Protein AF-A0A453P271-F1 (afdb_monomer)

Structure (mmCIF, N/CA/C/O backbone):
data_AF-A0A453P271-F1
#
_entry.id   AF-A0A453P271-F1
#
loop_
_atom_site.group_PDB
_atom_site.id
_atom_site.type_symbol
_atom_site.label_atom_id
_atom_site.label_alt_id
_atom_site.label_comp_id
_atom_site.label_asym_id
_atom_site.label_entity_id
_atom_site.label_seq_id
_atom_site.pdbx_PDB_ins_code
_atom_site.Cartn_x
_atom_site.Cartn_y
_atom_site.Cartn_z
_atom_site.occupancy
_atom_site.B_iso_or_equiv
_atom_site.auth_seq_id
_atom_site.auth_comp_id
_atom_site.auth_asym_id
_atom_site.auth_atom_id
_atom_site.pdbx_PDB_model_num
ATOM 1 N N . MET A 1 1 ? 6.805 -7.037 14.811 1.00 51.16 1 MET A N 1
ATOM 2 C CA . MET A 1 1 ? 6.522 -6.331 13.539 1.00 51.16 1 MET A CA 1
ATOM 3 C C . MET A 1 1 ? 7.684 -5.432 13.095 1.00 51.16 1 MET A C 1
ATOM 5 O O . MET A 1 1 ? 8.099 -5.554 11.953 1.00 51.16 1 MET A O 1
ATOM 9 N N . VAL A 1 2 ? 8.313 -4.654 13.994 1.00 50.72 2 VAL A N 1
ATOM 10 C CA . VAL A 1 2 ? 9.554 -3.878 13.716 1.00 50.72 2 VAL A CA 1
ATOM 11 C C . VAL A 1 2 ? 10.731 -4.747 13.229 1.00 50.72 2 VAL A C 1
ATOM 13 O O . VAL A 1 2 ? 11.554 -4.290 12.448 1.00 50.72 2 VAL A O 1
ATOM 16 N N . MET A 1 3 ? 10.778 -6.030 13.607 1.00 52.88 3 MET A N 1
ATOM 17 C CA . MET A 1 3 ? 11.806 -6.974 13.139 1.00 52.88 3 MET A CA 1
ATOM 18 C C . MET A 1 3 ? 11.738 -7.326 11.641 1.00 52.88 3 MET A C 1
ATOM 20 O O . MET A 1 3 ? 12.732 -7.814 11.115 1.00 52.88 3 MET A O 1
ATOM 24 N N . VAL A 1 4 ? 10.610 -7.081 10.954 1.00 57.00 4 VAL A N 1
ATOM 25 C CA . VAL A 1 4 ? 10.419 -7.470 9.538 1.00 57.00 4 VAL A CA 1
ATOM 26 C C . VAL A 1 4 ? 10.867 -6.382 8.558 1.00 57.00 4 VAL A C 1
ATOM 28 O O . VAL A 1 4 ? 11.363 -6.683 7.473 1.00 57.00 4 VAL A O 1
ATOM 31 N N . LEU A 1 5 ? 10.793 -5.115 8.974 1.00 64.12 5 LEU A N 1
ATOM 32 C CA . LEU A 1 5 ? 11.319 -3.973 8.222 1.00 64.12 5 LEU A CA 1
ATOM 33 C C . LEU A 1 5 ? 12.787 -4.136 7.775 1.00 64.12 5 LEU A C 1
ATOM 35 O O . LEU A 1 5 ? 13.059 -3.982 6.583 1.00 64.12 5 LEU A O 1
ATOM 39 N N . PRO A 1 6 ? 13.744 -4.475 8.666 1.00 61.84 6 PRO A N 1
ATOM 40 C CA . PRO A 1 6 ? 15.145 -4.609 8.270 1.00 61.84 6 PRO A CA 1
ATOM 41 C C . PRO A 1 6 ? 15.379 -5.784 7.312 1.00 61.84 6 PRO A C 1
ATOM 43 O O . PRO A 1 6 ? 16.283 -5.724 6.486 1.00 61.84 6 PRO A O 1
ATOM 46 N N . GLN A 1 7 ? 14.549 -6.828 7.371 1.00 67.06 7 GLN A N 1
ATOM 47 C CA . GLN A 1 7 ? 14.653 -8.001 6.496 1.00 67.06 7 GLN A CA 1
ATOM 48 C C . GLN A 1 7 ? 14.181 -7.675 5.069 1.00 67.06 7 GLN A C 1
ATOM 50 O O . GLN A 1 7 ? 14.838 -8.053 4.100 1.00 67.06 7 GLN A O 1
ATOM 55 N N . LEU A 1 8 ? 13.091 -6.909 4.935 1.00 69.31 8 LEU A N 1
ATOM 56 C CA . LEU A 1 8 ? 12.612 -6.391 3.648 1.00 69.31 8 LEU A CA 1
ATOM 57 C C . LEU A 1 8 ? 13.594 -5.386 3.036 1.00 69.31 8 LEU A C 1
ATOM 59 O O . LEU A 1 8 ? 13.868 -5.452 1.839 1.00 69.31 8 LEU A O 1
ATOM 63 N N . LEU A 1 9 ? 14.178 -4.509 3.857 1.00 71.75 9 LEU A N 1
ATOM 64 C CA . LEU A 1 9 ? 15.214 -3.575 3.420 1.00 71.75 9 LEU A CA 1
ATOM 65 C C . LEU A 1 9 ? 16.430 -4.322 2.854 1.00 71.75 9 LEU A C 1
ATOM 67 O O . LEU A 1 9 ? 16.926 -3.973 1.786 1.00 71.75 9 LEU A O 1
ATOM 71 N N . PHE A 1 10 ? 16.878 -5.382 3.534 1.00 75.31 10 PHE A N 1
ATOM 72 C CA . PHE A 1 10 ? 18.012 -6.192 3.087 1.00 75.31 10 PHE A CA 1
ATOM 73 C C . PHE A 1 10 ? 17.729 -6.891 1.751 1.00 75.31 10 PHE A C 1
ATOM 75 O O . PHE A 1 10 ? 18.576 -6.896 0.859 1.00 75.31 10 PHE A O 1
ATOM 82 N N . LEU A 1 11 ? 16.515 -7.427 1.583 1.00 74.06 11 LEU A N 1
ATOM 83 C CA . LEU A 1 11 ? 16.068 -8.039 0.331 1.00 74.06 11 LEU A CA 1
ATOM 84 C C . LEU A 1 11 ? 16.043 -7.019 -0.820 1.00 74.06 11 LEU A C 1
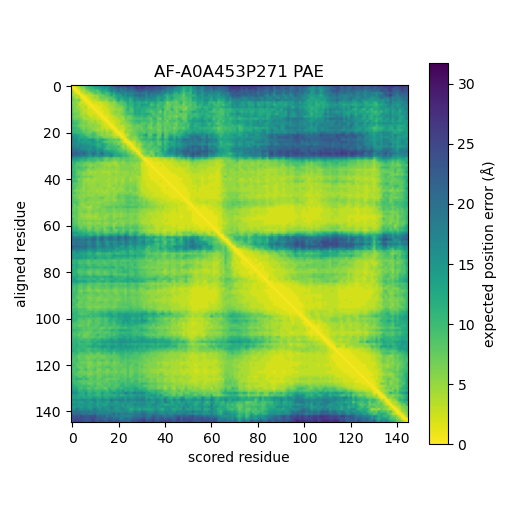ATOM 86 O O . LEU A 1 11 ? 16.525 -7.313 -1.913 1.00 74.06 11 LEU A O 1
ATOM 90 N N . LEU A 1 12 ? 15.513 -5.816 -0.579 1.00 71.50 12 LEU A N 1
ATOM 91 C CA . LEU A 1 12 ? 15.457 -4.746 -1.579 1.00 71.50 12 LEU A CA 1
ATOM 92 C C . LEU A 1 12 ? 16.859 -4.282 -1.981 1.00 71.50 12 LEU A C 1
ATOM 94 O O . LEU A 1 12 ? 17.168 -4.231 -3.169 1.00 71.50 12 LEU A O 1
ATOM 98 N N . LEU A 1 13 ? 17.738 -4.039 -1.006 1.00 75.88 13 LEU A N 1
ATOM 99 C CA . LEU A 1 13 ? 19.132 -3.659 -1.253 1.00 75.88 13 LEU A CA 1
ATOM 100 C C . LEU A 1 13 ? 19.901 -4.734 -2.034 1.00 75.88 13 LEU A C 1
ATOM 102 O O . LEU A 1 13 ? 20.751 -4.398 -2.857 1.00 75.88 13 LEU A O 1
ATOM 106 N N . TRP A 1 14 ? 19.584 -6.014 -1.825 1.00 76.56 14 TRP A N 1
ATOM 107 C CA . TRP A 1 14 ? 20.173 -7.119 -2.581 1.00 76.56 14 TRP A CA 1
ATOM 108 C C . TRP A 1 14 ? 19.632 -7.228 -4.017 1.00 76.56 14 TRP A C 1
ATOM 110 O O . TRP A 1 14 ? 20.362 -7.599 -4.938 1.00 76.56 14 TRP A O 1
ATOM 120 N N . LEU A 1 15 ? 18.361 -6.887 -4.244 1.00 73.69 15 LEU A N 1
ATOM 121 C CA . LEU A 1 15 ? 17.728 -6.966 -5.563 1.00 73.69 15 LEU A CA 1
ATOM 122 C C . LEU A 1 15 ? 18.158 -5.830 -6.504 1.00 73.69 15 LEU A C 1
ATOM 124 O O . LEU A 1 15 ? 18.292 -6.070 -7.706 1.00 73.69 15 LEU A O 1
ATOM 128 N N . VAL A 1 16 ? 18.409 -4.622 -5.987 1.00 73.12 16 VAL A N 1
ATOM 129 C CA . VAL A 1 16 ? 18.730 -3.426 -6.793 1.00 73.12 16 VAL A CA 1
ATOM 130 C C . VAL A 1 16 ? 19.916 -3.636 -7.756 1.00 73.12 16 VAL A C 1
ATOM 132 O O . VAL A 1 16 ? 19.740 -3.403 -8.957 1.00 73.12 16 VAL A O 1
ATOM 135 N N . PRO A 1 17 ? 21.096 -4.131 -7.323 1.00 69.06 17 PRO A N 1
ATOM 136 C CA . PRO A 1 17 ? 22.231 -4.356 -8.223 1.00 69.06 17 PRO A CA 1
ATOM 137 C C . PRO A 1 17 ? 21.938 -5.414 -9.294 1.00 69.06 17 PRO A C 1
ATOM 139 O O . PRO A 1 17 ? 22.331 -5.267 -10.453 1.00 69.06 17 PRO A O 1
ATOM 142 N N . ASN A 1 18 ? 21.196 -6.464 -8.931 1.00 72.12 18 ASN A N 1
ATOM 143 C CA . ASN A 1 18 ? 20.854 -7.553 -9.844 1.00 72.12 18 ASN A CA 1
ATOM 144 C C . ASN A 1 18 ? 19.915 -7.085 -10.970 1.00 72.12 18 ASN A C 1
ATOM 146 O O . ASN A 1 18 ? 20.089 -7.484 -12.123 1.00 72.12 18 ASN A O 1
ATOM 150 N N . GLN A 1 19 ? 18.966 -6.189 -10.678 1.00 70.81 19 GLN A N 1
ATOM 151 C CA . GLN A 1 19 ? 18.052 -5.623 -11.683 1.00 70.81 19 GLN A CA 1
ATOM 152 C C . GLN A 1 19 ? 18.786 -4.790 -12.746 1.00 70.81 19 GLN A C 1
ATOM 154 O O . GLN A 1 19 ? 18.427 -4.840 -13.927 1.00 70.81 19 GLN A O 1
ATOM 159 N N . VAL A 1 20 ? 19.825 -4.047 -12.350 1.00 69.75 20 VAL A N 1
ATOM 160 C CA . VAL A 1 20 ? 20.625 -3.217 -13.267 1.00 69.75 20 VAL A CA 1
ATOM 161 C C . VAL A 1 20 ? 21.427 -4.090 -14.232 1.00 69.75 20 VAL A C 1
ATOM 163 O O . VAL A 1 20 ? 21.418 -3.838 -15.440 1.00 69.75 20 VAL A O 1
ATOM 166 N N . THR A 1 21 ? 22.051 -5.161 -13.734 1.00 65.94 21 THR A N 1
ATOM 167 C CA . THR A 1 21 ? 22.825 -6.098 -14.566 1.00 65.94 21 THR A CA 1
ATOM 168 C C . THR A 1 21 ? 21.946 -6.798 -15.603 1.00 65.94 21 THR A C 1
ATOM 170 O O . THR A 1 21 ? 22.290 -6.845 -16.789 1.00 65.94 21 THR A O 1
ATOM 173 N N . LEU A 1 22 ? 20.769 -7.278 -15.184 1.00 62.53 22 LEU A N 1
ATOM 174 C CA . LEU A 1 22 ? 19.821 -7.981 -16.054 1.00 62.53 22 LEU A CA 1
ATOM 175 C C . LEU A 1 22 ? 19.250 -7.079 -17.160 1.00 62.53 22 LEU A C 1
ATOM 177 O O . LEU A 1 22 ? 18.988 -7.543 -18.269 1.00 62.53 22 LEU A O 1
ATOM 181 N N . LYS A 1 23 ? 19.091 -5.776 -16.892 1.00 66.88 23 LYS A N 1
ATOM 182 C CA . LYS A 1 23 ? 18.536 -4.797 -17.845 1.00 66.88 23 LYS A CA 1
ATOM 183 C C . LYS A 1 23 ? 19.595 -3.975 -18.583 1.00 66.88 23 LYS A C 1
ATOM 185 O O . LYS A 1 23 ? 19.260 -2.977 -19.220 1.00 66.88 23 LYS A O 1
ATOM 190 N N . SER A 1 24 ? 20.853 -4.410 -18.579 1.00 61.03 24 SER A N 1
ATOM 191 C CA . SER A 1 24 ? 21.978 -3.722 -19.235 1.00 61.03 24 SER A CA 1
ATOM 192 C C . SER A 1 24 ? 21.736 -3.379 -20.718 1.00 61.03 24 SER A C 1
ATOM 194 O O . SER A 1 24 ? 22.154 -2.316 -21.182 1.00 61.03 24 SER A O 1
ATOM 196 N N . LYS A 1 25 ? 20.985 -4.212 -21.459 1.00 59.16 25 LYS A N 1
ATOM 197 C CA . LYS A 1 25 ? 20.551 -3.918 -22.844 1.00 59.16 25 LYS A CA 1
ATOM 198 C C . LYS A 1 25 ? 19.557 -2.748 -22.947 1.00 59.16 25 LYS A C 1
ATOM 200 O O . LYS A 1 25 ? 19.667 -1.961 -23.881 1.00 59.16 25 LYS A O 1
ATOM 205 N N . LEU A 1 26 ? 18.628 -2.603 -21.996 1.00 57.47 26 LEU A N 1
ATOM 206 C CA . LEU A 1 26 ? 17.673 -1.483 -21.932 1.00 57.47 26 LEU A CA 1
ATOM 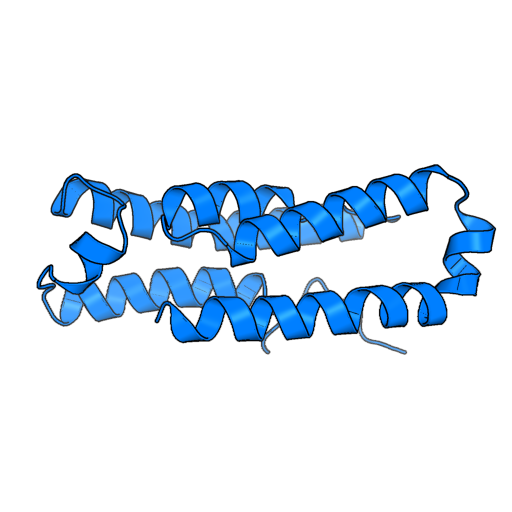207 C C . LEU A 1 26 ? 18.374 -0.175 -21.537 1.00 57.47 26 LEU A C 1
ATOM 209 O O . LEU A 1 26 ? 18.120 0.863 -22.142 1.00 57.47 26 LEU A O 1
ATOM 213 N N . VAL A 1 27 ? 19.317 -0.230 -20.591 1.00 59.25 27 VAL A N 1
ATOM 214 C CA . VAL A 1 27 ? 20.112 0.940 -20.168 1.00 59.25 27 VAL A CA 1
ATOM 215 C C . VAL A 1 27 ? 20.894 1.542 -21.342 1.00 59.25 27 VAL A C 1
ATOM 217 O O . VAL A 1 27 ? 20.958 2.760 -21.484 1.00 59.25 27 VAL A O 1
ATOM 220 N N . ARG A 1 28 ? 21.428 0.698 -22.237 1.00 58.53 28 ARG A N 1
ATOM 221 C CA . ARG A 1 28 ? 22.132 1.145 -23.453 1.00 58.53 28 ARG A CA 1
ATOM 222 C C . ARG A 1 28 ? 21.229 1.834 -24.482 1.00 58.53 28 ARG A C 1
ATOM 224 O O . ARG A 1 28 ? 21.738 2.599 -25.290 1.00 58.53 28 ARG A O 1
ATOM 231 N N . SER A 1 29 ? 19.925 1.557 -24.456 1.00 57.28 29 SER A N 1
ATOM 232 C CA . SER A 1 29 ? 18.946 2.038 -25.439 1.00 57.28 29 SER A CA 1
ATOM 233 C C . SER A 1 29 ? 18.227 3.322 -25.013 1.00 57.28 29 SER A C 1
ATOM 235 O O . SER A 1 29 ? 17.898 4.126 -25.877 1.00 57.28 29 SER A O 1
ATOM 237 N N . PHE A 1 30 ? 17.939 3.499 -23.718 1.00 59.28 30 PHE A N 1
ATOM 238 C CA . PHE A 1 30 ? 17.067 4.575 -23.212 1.00 59.28 30 PHE A CA 1
ATOM 239 C C . PHE A 1 30 ? 17.817 5.730 -22.513 1.00 59.28 30 PHE A C 1
ATOM 241 O O . PHE A 1 30 ? 17.194 6.685 -22.054 1.00 59.28 30 PHE A O 1
ATOM 248 N N . GLY A 1 31 ? 19.154 5.688 -22.454 1.00 71.31 31 GLY A N 1
ATOM 249 C CA . GLY A 1 31 ? 19.976 6.819 -22.003 1.00 71.31 31 GLY A CA 1
ATOM 250 C C . GLY A 1 31 ? 19.819 7.191 -20.516 1.00 71.31 31 GLY A C 1
ATOM 251 O O . GLY A 1 31 ? 19.545 6.340 -19.670 1.00 71.31 31 GLY A O 1
ATOM 252 N N . LYS A 1 32 ? 20.042 8.479 -20.190 1.00 72.12 32 LYS A N 1
ATOM 253 C CA . LYS A 1 32 ? 20.059 9.030 -18.813 1.00 72.12 32 LYS A CA 1
ATOM 254 C C . LYS A 1 32 ? 18.676 9.043 -18.142 1.00 72.12 32 LYS A C 1
ATOM 256 O O . LYS A 1 32 ? 18.588 8.817 -16.939 1.00 72.12 32 LYS A O 1
ATOM 261 N N . GLU A 1 33 ? 17.609 9.257 -18.910 1.00 75.06 33 GLU A N 1
ATOM 262 C CA . GLU A 1 33 ? 16.231 9.401 -18.408 1.00 75.06 33 GLU A CA 1
ATOM 263 C C . GLU A 1 33 ? 15.712 8.115 -17.750 1.00 75.06 33 GLU A C 1
ATOM 265 O O . GLU A 1 33 ? 15.109 8.155 -16.677 1.00 75.06 33 GLU A O 1
ATOM 270 N N . TYR A 1 34 ? 16.024 6.957 -18.342 1.00 76.81 34 TYR A N 1
ATOM 271 C CA . TYR A 1 34 ? 15.689 5.655 -17.764 1.00 76.81 34 TYR A CA 1
ATOM 272 C C . TYR A 1 34 ? 16.383 5.428 -16.416 1.00 76.81 34 TYR A C 1
ATOM 274 O O . TYR A 1 34 ? 15.760 4.923 -15.483 1.00 76.81 34 TYR A O 1
ATOM 282 N N . ILE A 1 35 ? 17.657 5.818 -16.297 1.00 77.62 35 ILE A N 1
ATOM 283 C CA . ILE A 1 35 ? 18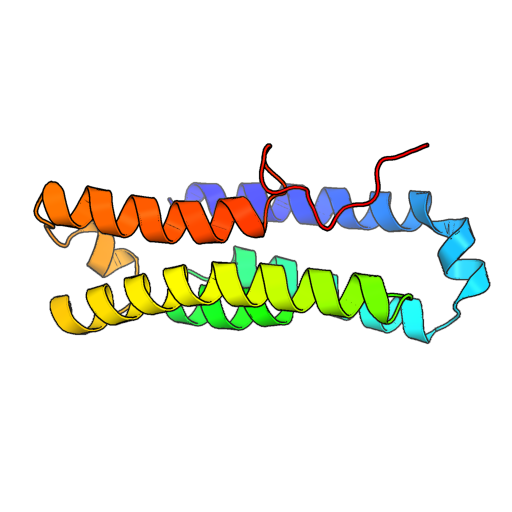.443 5.643 -15.068 1.00 77.62 35 ILE A CA 1
ATOM 284 C C . ILE A 1 35 ? 17.881 6.524 -13.948 1.00 77.62 35 ILE A C 1
ATOM 286 O O . ILE A 1 35 ? 17.688 6.037 -12.836 1.00 77.62 35 ILE A O 1
ATOM 290 N N . THR A 1 36 ? 17.563 7.791 -14.232 1.00 80.19 36 THR A N 1
ATOM 291 C CA . THR A 1 36 ? 16.970 8.699 -13.239 1.00 80.19 36 THR A CA 1
ATOM 292 C C . THR A 1 36 ? 15.616 8.189 -12.753 1.00 80.19 36 THR A C 1
ATOM 294 O O . THR A 1 36 ? 15.396 8.091 -11.548 1.00 80.19 36 THR A O 1
ATOM 297 N N . ALA A 1 37 ? 14.727 7.794 -13.667 1.00 79.81 37 ALA A N 1
ATOM 298 C CA . ALA A 1 37 ? 13.427 7.242 -13.303 1.00 79.81 37 ALA A CA 1
ATOM 299 C C . ALA A 1 37 ? 13.554 5.921 -12.517 1.00 79.81 37 ALA A C 1
ATOM 301 O O . ALA A 1 37 ? 12.843 5.712 -11.536 1.00 79.81 37 ALA A O 1
ATOM 302 N N . PHE A 1 38 ? 14.498 5.052 -12.890 1.00 78.75 38 PHE A N 1
ATOM 303 C CA . PHE A 1 38 ? 14.794 3.829 -12.144 1.00 78.75 38 PHE A CA 1
ATOM 304 C C . PHE A 1 38 ? 15.244 4.126 -10.704 1.00 78.75 38 PHE A C 1
ATOM 306 O O . PHE A 1 38 ? 14.686 3.556 -9.771 1.00 78.75 38 PHE A O 1
ATOM 313 N N . LEU A 1 39 ? 16.184 5.055 -10.506 1.00 81.94 39 LEU A N 1
ATOM 314 C CA . LEU A 1 39 ? 16.673 5.429 -9.173 1.00 81.94 39 LEU A CA 1
ATOM 315 C C . LEU A 1 39 ? 15.581 6.057 -8.297 1.00 81.94 39 LEU A C 1
ATOM 317 O O . LEU A 1 39 ? 15.484 5.725 -7.117 1.00 81.94 39 LEU A O 1
ATOM 321 N N . ILE A 1 40 ? 14.734 6.922 -8.869 1.00 84.50 40 ILE A N 1
ATOM 322 C CA . ILE A 1 40 ? 13.592 7.519 -8.156 1.00 84.50 40 ILE A CA 1
ATOM 323 C C . ILE A 1 40 ? 12.628 6.426 -7.682 1.00 84.50 40 ILE A C 1
ATOM 325 O O . ILE A 1 40 ? 12.191 6.438 -6.531 1.00 84.50 40 ILE A O 1
ATOM 329 N N . ARG A 1 41 ? 12.326 5.449 -8.543 1.00 82.62 41 ARG A N 1
ATOM 330 C CA . ARG A 1 41 ? 11.461 4.320 -8.187 1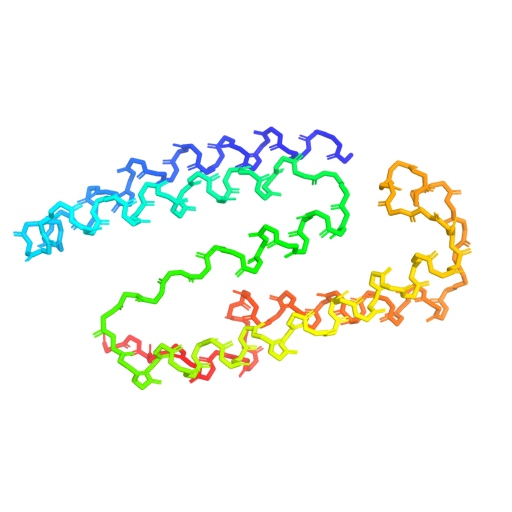.00 82.62 41 ARG A CA 1
ATOM 331 C C . ARG A 1 41 ? 12.038 3.481 -7.050 1.00 82.62 41 ARG A C 1
ATOM 333 O O . ARG A 1 41 ? 11.298 3.115 -6.142 1.00 82.62 41 ARG A O 1
ATOM 340 N N . GLU A 1 42 ? 13.332 3.175 -7.097 1.00 81.62 42 GLU A N 1
ATOM 341 C CA . GLU A 1 42 ? 13.998 2.398 -6.045 1.00 81.62 42 GLU A CA 1
ATOM 342 C C . GLU A 1 42 ? 13.994 3.141 -4.703 1.00 81.62 42 GLU A C 1
ATOM 344 O O . GLU A 1 42 ? 13.658 2.558 -3.671 1.00 81.62 42 GLU A O 1
ATOM 349 N N . PHE A 1 43 ? 14.261 4.450 -4.715 1.00 84.25 43 PHE A N 1
ATOM 350 C CA . PHE A 1 43 ? 14.159 5.285 -3.518 1.00 84.25 43 PHE A CA 1
ATOM 351 C C . PHE A 1 43 ? 12.753 5.240 -2.900 1.00 84.25 43 PHE A C 1
ATOM 353 O O . PHE A 1 43 ? 12.611 5.070 -1.689 1.00 84.25 43 PHE A O 1
ATOM 360 N N . LEU A 1 44 ? 11.708 5.320 -3.730 1.00 85.06 44 LEU A N 1
ATOM 361 C CA . LEU A 1 44 ? 10.322 5.222 -3.270 1.00 85.06 44 LEU A CA 1
ATOM 362 C C . LEU A 1 44 ? 10.006 3.848 -2.656 1.00 85.06 44 LEU A C 1
ATOM 364 O O . LEU A 1 44 ? 9.333 3.796 -1.632 1.00 85.06 44 LEU A O 1
ATOM 368 N N . MET A 1 45 ? 10.508 2.738 -3.213 1.00 82.38 45 MET A N 1
ATOM 369 C CA . MET A 1 45 ? 10.282 1.402 -2.631 1.00 82.38 45 MET A CA 1
ATOM 370 C C . MET A 1 45 ? 10.952 1.229 -1.262 1.00 82.38 45 MET A C 1
ATOM 372 O O . MET A 1 45 ? 10.367 0.625 -0.357 1.00 82.38 45 MET A O 1
ATOM 376 N N . ILE A 1 46 ? 12.151 1.793 -1.088 1.00 83.44 46 ILE A N 1
ATOM 377 C CA . ILE A 1 46 ? 12.824 1.836 0.215 1.00 83.44 46 ILE A CA 1
ATOM 378 C C . ILE A 1 46 ? 11.997 2.669 1.201 1.00 83.44 46 ILE A C 1
ATOM 380 O O . ILE A 1 46 ? 11.724 2.204 2.306 1.00 83.44 46 ILE A O 1
ATOM 384 N N . ALA A 1 47 ? 11.537 3.856 0.791 1.00 85.38 47 ALA A N 1
ATOM 385 C CA . ALA A 1 47 ? 10.714 4.720 1.631 1.00 85.38 47 ALA A CA 1
ATOM 386 C C . ALA A 1 47 ? 9.421 4.022 2.082 1.00 85.38 47 ALA A C 1
ATOM 388 O O . ALA A 1 47 ? 9.135 4.007 3.274 1.00 85.38 47 ALA A O 1
ATOM 389 N N . VAL A 1 48 ? 8.689 3.377 1.163 1.00 84.75 48 VAL A N 1
ATOM 390 C CA . VAL A 1 48 ? 7.464 2.606 1.459 1.00 84.75 48 VAL A CA 1
ATOM 391 C C . VAL A 1 48 ? 7.721 1.503 2.485 1.00 84.75 48 VAL A C 1
ATOM 393 O O . VAL A 1 48 ? 6.899 1.291 3.371 1.00 84.75 48 VAL A O 1
ATOM 396 N N . SER A 1 49 ? 8.867 0.828 2.398 1.00 82.38 49 SER A N 1
ATOM 397 C CA . SER A 1 49 ? 9.217 -0.262 3.316 1.00 82.38 49 SER A CA 1
ATOM 398 C C . SER A 1 49 ? 9.518 0.224 4.733 1.00 82.38 49 SER A C 1
ATOM 400 O O . SER A 1 49 ? 9.423 -0.562 5.668 1.00 82.38 49 SER A O 1
ATOM 402 N N . CYS A 1 50 ? 9.859 1.504 4.904 1.00 84.19 50 CYS A N 1
ATOM 403 C CA . CYS A 1 50 ? 10.157 2.1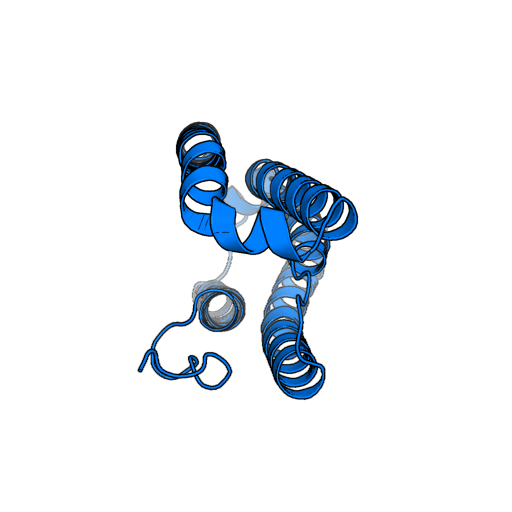05 6.202 1.00 84.19 50 CYS A CA 1
ATOM 404 C C . CYS A 1 50 ? 8.935 2.725 6.900 1.00 84.19 50 CYS A C 1
ATOM 406 O O . CYS A 1 50 ? 9.031 3.086 8.073 1.00 84.19 50 CYS A O 1
ATOM 408 N N . MET A 1 51 ? 7.802 2.877 6.207 1.00 85.31 51 MET A N 1
ATOM 409 C CA . MET A 1 51 ? 6.631 3.565 6.756 1.00 85.31 51 MET A CA 1
ATOM 410 C C . MET A 1 51 ? 5.859 2.685 7.735 1.00 85.31 51 MET A C 1
ATOM 412 O O . MET A 1 51 ? 5.471 1.564 7.411 1.00 85.31 51 MET A O 1
ATOM 416 N N . LEU A 1 52 ? 5.599 3.233 8.921 1.00 86.06 52 LEU A N 1
ATOM 417 C CA . LEU A 1 52 ? 4.757 2.612 9.944 1.00 86.06 52 LEU A CA 1
ATOM 418 C C . LEU A 1 52 ? 3.303 3.081 9.840 1.00 86.06 52 LEU A C 1
ATOM 420 O O . LEU A 1 52 ? 2.402 2.277 10.037 1.00 86.06 52 LEU A O 1
ATOM 424 N N . ASP A 1 53 ? 3.058 4.339 9.477 1.00 88.19 53 ASP A N 1
ATOM 425 C CA . ASP A 1 53 ? 1.706 4.868 9.295 1.00 88.19 53 ASP A CA 1
ATOM 426 C C . ASP A 1 53 ? 1.055 4.355 7.995 1.00 88.19 53 ASP A C 1
ATOM 428 O O . ASP A 1 53 ? 1.568 4.638 6.907 1.00 88.19 53 ASP A O 1
ATOM 432 N N . PRO A 1 54 ? -0.119 3.689 8.046 1.00 88.44 54 PRO A N 1
ATOM 433 C CA . PRO A 1 54 ? -0.834 3.197 6.869 1.00 88.44 54 PRO A CA 1
ATOM 434 C C . PRO A 1 54 ? -1.211 4.301 5.876 1.00 88.44 54 PRO A C 1
ATOM 436 O O . PRO A 1 54 ? -1.237 4.058 4.671 1.00 88.44 54 PRO A O 1
ATOM 439 N N . LEU A 1 55 ? -1.478 5.520 6.359 1.00 90.25 55 LEU A N 1
ATOM 440 C CA . LEU A 1 55 ? -1.798 6.667 5.506 1.00 90.25 55 LEU A CA 1
ATOM 441 C C . LEU A 1 55 ? -0.577 7.133 4.697 1.00 90.25 55 LEU A C 1
ATOM 443 O O . LEU A 1 55 ? -0.674 7.329 3.488 1.00 90.25 55 LEU A O 1
ATOM 447 N N . LEU A 1 56 ? 0.586 7.273 5.341 1.00 87.44 56 LEU A N 1
ATOM 448 C CA . LEU A 1 56 ? 1.835 7.622 4.653 1.00 87.44 56 LEU A CA 1
ATOM 449 C C . LEU A 1 56 ? 2.287 6.490 3.726 1.00 87.44 56 LEU A C 1
ATOM 451 O O . LEU A 1 56 ? 2.699 6.743 2.593 1.00 87.44 56 LEU A O 1
ATOM 455 N N . PHE A 1 57 ? 2.136 5.241 4.174 1.00 88.75 57 PHE A N 1
ATOM 456 C CA . PHE A 1 57 ? 2.349 4.056 3.352 1.00 88.75 57 PHE A CA 1
ATOM 457 C C . PHE A 1 57 ? 1.483 4.091 2.085 1.00 88.75 57 PHE A C 1
ATOM 459 O O . PHE A 1 57 ? 2.002 3.861 0.994 1.00 88.75 57 PHE A O 1
ATOM 466 N N . TYR A 1 58 ? 0.194 4.435 2.201 1.00 89.56 58 TYR A N 1
ATOM 467 C CA . TYR A 1 58 ? -0.715 4.589 1.063 1.00 89.56 58 TYR A CA 1
ATOM 468 C C . TYR A 1 58 ? -0.185 5.605 0.044 1.00 89.56 58 TYR A C 1
ATOM 470 O O . TYR A 1 58 ? 0.006 5.259 -1.121 1.00 89.56 58 TYR A O 1
ATOM 478 N N . VAL A 1 59 ? 0.120 6.830 0.484 1.00 88.94 59 VAL A N 1
ATOM 479 C CA . VAL A 1 59 ? 0.565 7.921 -0.404 1.00 88.94 59 VAL A CA 1
ATOM 480 C C . VAL A 1 59 ? 1.856 7.556 -1.142 1.00 88.94 59 VAL A C 1
ATOM 482 O O . VAL A 1 59 ? 1.974 7.751 -2.355 1.00 88.94 59 VAL A O 1
ATOM 485 N N . LEU A 1 60 ? 2.827 6.984 -0.427 1.00 87.31 60 LEU A N 1
ATOM 486 C CA . LEU A 1 60 ? 4.105 6.602 -1.022 1.00 87.31 60 LEU A CA 1
ATOM 487 C C . LEU A 1 60 ? 3.958 5.401 -1.959 1.00 87.31 60 LEU A C 1
ATOM 489 O O . LEU A 1 60 ? 4.577 5.374 -3.020 1.00 87.31 60 LEU A O 1
ATOM 493 N N . SER A 1 61 ? 3.089 4.445 -1.626 1.00 84.12 61 SER A N 1
ATOM 494 C CA . SER A 1 61 ? 2.803 3.276 -2.461 1.00 84.12 61 SER A CA 1
ATOM 495 C C . SER A 1 61 ? 2.121 3.645 -3.786 1.00 84.12 61 SER A C 1
ATOM 497 O O . SER A 1 61 ? 2.350 2.975 -4.795 1.00 84.12 61 SER A O 1
ATOM 499 N N . GLU A 1 62 ? 1.310 4.706 -3.815 1.00 85.75 62 GLU A N 1
ATOM 500 C CA . GLU A 1 62 ? 0.731 5.265 -5.051 1.00 85.75 62 GLU A CA 1
ATOM 501 C C . GLU A 1 62 ? 1.742 6.054 -5.893 1.00 85.75 62 GLU A C 1
ATOM 503 O O . GLU A 1 62 ? 1.513 6.255 -7.080 1.00 85.75 62 GLU A O 1
ATOM 508 N N . SER A 1 63 ? 2.866 6.479 -5.307 1.00 83.88 63 SER A N 1
ATOM 509 C CA . SER A 1 63 ? 3.905 7.262 -5.995 1.00 83.88 63 SER A CA 1
ATOM 510 C C . SER A 1 63 ? 4.945 6.396 -6.725 1.00 83.88 63 SER A C 1
ATOM 512 O O . SER A 1 63 ? 5.654 6.882 -7.603 1.00 83.88 63 SER A O 1
ATOM 514 N N . VAL A 1 64 ? 5.029 5.097 -6.405 1.00 81.69 64 VAL A N 1
ATOM 515 C CA . VAL A 1 64 ? 5.948 4.119 -7.029 1.00 81.69 64 VAL A CA 1
ATOM 516 C C . VAL A 1 64 ? 5.701 3.802 -8.525 1.00 81.69 64 VAL A C 1
ATOM 518 O O . VAL A 1 64 ? 6.678 3.470 -9.210 1.00 81.69 64 VAL A O 1
ATOM 521 N N . PRO A 1 65 ? 4.470 3.809 -9.084 1.00 69.44 65 PRO A N 1
ATOM 522 C CA . PRO A 1 65 ? 4.239 3.352 -10.447 1.00 69.44 65 PRO A CA 1
ATOM 523 C C . PRO A 1 65 ? 4.812 4.345 -11.464 1.00 69.44 65 PRO A C 1
ATOM 525 O O . PRO A 1 65 ? 4.210 5.368 -11.772 1.00 69.44 65 PRO A O 1
ATOM 528 N N . ILE A 1 66 ? 5.969 4.006 -12.039 1.00 64.19 66 ILE A N 1
ATOM 529 C CA . ILE A 1 66 ? 6.544 4.723 -13.182 1.00 64.19 66 ILE A CA 1
ATOM 530 C C . ILE A 1 66 ? 6.252 3.920 -14.455 1.00 64.19 66 ILE A C 1
ATOM 532 O O . ILE A 1 66 ? 6.883 2.880 -14.681 1.00 64.19 66 ILE A O 1
ATOM 536 N N . PRO A 1 67 ? 5.304 4.359 -15.302 1.00 57.00 67 PRO A N 1
ATOM 537 C CA . PRO A 1 67 ? 4.996 3.670 -16.542 1.00 57.00 67 PRO A CA 1
ATOM 538 C C . PRO A 1 67 ? 6.091 3.932 -17.576 1.00 57.00 67 PRO A C 1
ATOM 540 O O . PRO A 1 67 ? 6.176 4.995 -18.186 1.00 57.00 67 PRO A O 1
ATOM 543 N N . MET A 1 68 ? 6.925 2.926 -17.808 1.00 62.00 68 MET A N 1
ATOM 544 C CA . MET A 1 68 ? 7.919 2.953 -18.868 1.00 62.00 68 MET A CA 1
ATOM 545 C C . MET A 1 68 ? 7.327 2.312 -20.134 1.00 62.00 68 MET A C 1
ATOM 547 O O . MET A 1 68 ? 7.120 1.104 -20.196 1.00 62.00 68 MET A O 1
ATOM 551 N N . LEU A 1 69 ? 7.115 3.145 -21.161 1.00 56.16 69 LEU A N 1
ATOM 552 C CA . LEU A 1 69 ? 7.234 2.820 -22.596 1.00 56.16 69 LEU A CA 1
ATOM 553 C C . LEU A 1 69 ? 5.988 2.510 -23.448 1.00 56.16 69 LEU A C 1
ATOM 555 O O . LEU A 1 69 ? 6.137 2.507 -24.669 1.00 56.16 69 LEU A O 1
ATOM 559 N N . LYS A 1 70 ? 4.763 2.317 -22.929 1.00 61.22 70 LYS A N 1
ATOM 560 C CA . LYS A 1 70 ? 3.578 2.111 -23.808 1.00 61.22 70 LYS A CA 1
ATOM 561 C C . LYS A 1 70 ? 2.295 2.747 -23.270 1.00 61.22 70 LYS A C 1
ATOM 563 O O . LYS A 1 70 ? 1.758 2.276 -22.277 1.00 61.22 70 LYS A O 1
ATOM 568 N N . ILE A 1 71 ? 1.750 3.741 -23.983 1.00 69.06 71 ILE A N 1
ATOM 569 C CA . ILE A 1 71 ? 0.579 4.551 -23.574 1.00 69.06 71 ILE A CA 1
ATOM 570 C C . ILE A 1 71 ? -0.643 3.687 -23.202 1.00 69.06 71 ILE A C 1
ATOM 572 O O . ILE A 1 71 ? -1.255 3.910 -22.163 1.00 69.06 71 ILE A O 1
ATOM 576 N N . LYS A 1 72 ? -0.977 2.657 -23.996 1.00 73.25 72 LYS A N 1
ATOM 577 C CA . LYS A 1 72 ? -2.144 1.791 -23.723 1.00 73.25 72 LYS A CA 1
ATOM 578 C C . LYS A 1 72 ? -1.967 0.908 -22.482 1.00 73.25 72 LYS A C 1
ATOM 580 O O . LYS A 1 72 ? -2.855 0.860 -21.637 1.00 73.25 72 LYS A O 1
ATOM 585 N N . ALA A 1 73 ? -0.819 0.240 -22.363 1.00 70.00 73 ALA A N 1
ATOM 586 C CA . ALA A 1 73 ? -0.531 -0.638 -21.227 1.00 70.00 73 ALA A CA 1
ATOM 587 C C . ALA A 1 73 ? -0.323 0.162 -19.931 1.00 70.00 73 ALA A C 1
ATOM 589 O O . ALA A 1 73 ? -0.765 -0.258 -18.869 1.00 70.00 73 ALA A O 1
ATOM 590 N N . ALA A 1 74 ? 0.291 1.345 -20.031 1.00 72.12 74 ALA A N 1
ATOM 591 C CA . ALA A 1 74 ? 0.454 2.280 -18.925 1.00 72.12 74 ALA A CA 1
ATOM 592 C C . ALA A 1 74 ? -0.892 2.768 -18.383 1.00 72.12 74 ALA A C 1
ATOM 594 O O . ALA A 1 74 ? -1.080 2.799 -17.172 1.00 72.12 74 ALA A O 1
ATOM 595 N N . TYR A 1 75 ? -1.832 3.113 -19.268 1.00 73.81 75 TYR A N 1
ATOM 596 C CA . TYR A 1 75 ? -3.162 3.569 -18.869 1.00 73.81 75 TYR A CA 1
ATOM 597 C C . TYR A 1 75 ? -3.960 2.468 -18.164 1.00 73.81 75 TYR A C 1
ATOM 599 O O . TYR A 1 75 ? -4.550 2.711 -17.115 1.00 73.81 75 TYR A O 1
ATOM 607 N N . GLN A 1 76 ? -3.929 1.242 -18.696 1.00 74.62 76 GLN A N 1
ATOM 608 C CA . GLN A 1 76 ? -4.561 0.093 -18.048 1.00 74.62 76 GLN A CA 1
ATOM 609 C C . GLN A 1 76 ? -3.922 -0.190 -16.688 1.00 74.62 76 GLN A C 1
ATOM 611 O O . GLN A 1 76 ? -4.637 -0.259 -15.696 1.00 74.62 76 GLN A O 1
ATOM 616 N N . PHE A 1 77 ? -2.590 -0.278 -16.617 1.00 75.88 77 PHE A N 1
ATOM 617 C CA . PHE A 1 77 ? -1.872 -0.473 -15.358 1.00 75.88 77 PHE A CA 1
ATOM 618 C C . PHE A 1 77 ? -2.250 0.588 -14.319 1.00 75.88 77 PHE A C 1
ATOM 620 O O . PHE A 1 77 ? -2.639 0.225 -13.215 1.00 75.88 77 PHE A O 1
ATOM 627 N N . PHE A 1 78 ? -2.223 1.869 -14.699 1.00 78.19 78 PHE A N 1
ATOM 628 C CA . PHE A 1 78 ? -2.597 2.975 -13.821 1.00 78.19 78 PHE A CA 1
ATOM 629 C C . PHE A 1 78 ? -4.037 2.853 -13.314 1.00 78.19 78 PHE A C 1
ATOM 631 O O . PHE A 1 78 ? -4.263 2.941 -12.110 1.00 78.19 78 PHE A O 1
ATOM 638 N N . LEU A 1 79 ? -5.008 2.605 -14.201 1.00 79.56 79 LEU A N 1
ATOM 639 C CA . LEU A 1 79 ? -6.412 2.452 -13.811 1.00 79.56 79 LEU A CA 1
ATOM 640 C C . LEU A 1 79 ? -6.633 1.263 -12.879 1.00 79.56 79 LEU A C 1
ATOM 642 O O . LEU A 1 79 ? -7.374 1.388 -11.908 1.00 79.56 79 LEU A O 1
ATOM 646 N N . TYR A 1 80 ? -5.993 0.125 -13.151 1.00 78.44 80 TYR A N 1
ATOM 647 C CA . TYR A 1 80 ? -6.110 -1.036 -12.279 1.00 78.44 80 TYR A CA 1
ATOM 648 C C . TYR A 1 80 ? -5.498 -0.744 -10.908 1.00 78.44 80 TYR A C 1
ATOM 650 O O . TYR A 1 80 ? -6.188 -0.924 -9.908 1.00 78.44 80 TYR A O 1
ATOM 658 N N . THR A 1 81 ? -4.272 -0.210 -10.840 1.00 80.94 81 THR A N 1
ATOM 659 C CA . THR A 1 81 ? -3.630 0.125 -9.557 1.00 80.94 81 THR A CA 1
ATOM 660 C C . THR A 1 81 ? -4.400 1.179 -8.766 1.00 80.94 81 THR A C 1
ATOM 662 O O . THR A 1 81 ? -4.512 1.038 -7.551 1.00 80.94 81 THR A O 1
ATOM 665 N N . LEU A 1 82 ? -4.987 2.171 -9.447 1.00 82.69 82 LEU A N 1
ATOM 666 C CA . LEU A 1 82 ? -5.828 3.201 -8.832 1.00 82.69 82 LEU A CA 1
ATOM 667 C C . LEU A 1 82 ? -7.117 2.597 -8.257 1.00 82.69 82 LEU A C 1
ATOM 669 O O . LEU A 1 82 ? -7.534 2.921 -7.150 1.00 82.69 82 LEU A O 1
ATOM 673 N N . LEU A 1 83 ? -7.762 1.691 -8.995 1.00 83.56 83 LEU A N 1
ATOM 674 C CA . LEU A 1 83 ? -9.009 1.073 -8.550 1.00 83.56 83 LEU A CA 1
ATOM 675 C C . LEU A 1 83 ? -8.781 0.186 -7.318 1.00 83.56 83 LEU A C 1
ATOM 677 O O . LEU A 1 83 ? -9.583 0.210 -6.387 1.00 83.56 83 LEU A O 1
ATOM 681 N N . GLY A 1 84 ? -7.662 -0.543 -7.274 1.00 81.94 84 GLY A N 1
ATOM 682 C CA . GLY A 1 84 ? -7.248 -1.294 -6.087 1.00 81.94 84 GLY A CA 1
ATOM 683 C C . GLY A 1 84 ? -6.941 -0.391 -4.889 1.00 81.94 84 GLY A C 1
ATOM 684 O O . GLY A 1 84 ? -7.345 -0.698 -3.766 1.00 81.94 84 GLY A O 1
ATOM 685 N N . SER A 1 85 ? -6.276 0.745 -5.115 1.00 86.00 85 SER A N 1
ATOM 686 C CA . SER A 1 85 ? -5.850 1.634 -4.034 1.00 86.00 85 SER A CA 1
ATOM 687 C C . SER A 1 85 ? -7.014 2.334 -3.332 1.00 86.00 85 SER A C 1
ATOM 689 O O . SER A 1 85 ? -6.997 2.444 -2.105 1.00 86.00 85 SER A O 1
ATOM 691 N N . VAL A 1 86 ? -8.089 2.682 -4.047 1.00 89.69 86 VAL A N 1
ATOM 692 C CA . VAL A 1 86 ? -9.302 3.271 -3.446 1.00 89.69 86 VAL A CA 1
ATOM 693 C C . VAL A 1 86 ? -9.872 2.408 -2.311 1.00 89.69 86 VAL A C 1
ATOM 695 O O . VAL A 1 86 ? -10.268 2.948 -1.278 1.00 89.69 86 VAL A O 1
ATOM 698 N N . PHE A 1 87 ? -9.861 1.075 -2.434 1.00 89.06 87 PHE A N 1
ATOM 699 C CA . PHE A 1 87 ? -10.327 0.187 -1.359 1.00 89.06 87 PHE A CA 1
ATOM 700 C C . PHE A 1 87 ? -9.468 0.294 -0.095 1.00 89.06 87 PHE A C 1
ATOM 702 O O . PHE A 1 87 ? -10.000 0.320 1.016 1.00 89.06 87 PHE A O 1
ATOM 709 N N . MET A 1 88 ? -8.149 0.413 -0.254 1.00 90.06 88 MET A N 1
ATOM 710 C CA . MET A 1 88 ? -7.238 0.624 0.871 1.00 90.06 88 MET A CA 1
ATOM 711 C C . MET A 1 88 ? -7.448 1.994 1.514 1.00 90.06 88 MET A C 1
ATOM 713 O O . MET A 1 88 ? -7.451 2.096 2.739 1.00 90.06 88 MET A O 1
ATOM 717 N N . LEU A 1 89 ? -7.682 3.035 0.709 1.00 92.12 89 LEU A N 1
ATOM 718 C CA . LEU A 1 89 ? -7.981 4.370 1.221 1.00 92.12 89 LEU A CA 1
ATOM 719 C C . LEU A 1 89 ? -9.254 4.365 2.076 1.00 92.12 89 LEU A C 1
ATOM 721 O O . LEU A 1 89 ? -9.248 4.905 3.178 1.00 92.12 89 LEU A O 1
ATOM 725 N N . LEU A 1 90 ? -10.321 3.707 1.612 1.00 92.31 90 LEU A N 1
ATOM 726 C CA . LEU A 1 90 ? -11.566 3.571 2.374 1.00 92.31 90 LEU A CA 1
ATOM 727 C C . LEU A 1 90 ? -11.349 2.850 3.712 1.00 92.31 90 LEU A C 1
ATOM 729 O O . LEU A 1 90 ? -11.892 3.280 4.729 1.00 92.31 90 LEU A O 1
ATOM 733 N N . ALA A 1 91 ? -10.527 1.797 3.735 1.00 91.81 91 ALA A N 1
ATOM 734 C CA . ALA A 1 91 ? -10.182 1.095 4.970 1.00 91.81 91 ALA A CA 1
ATOM 735 C C . ALA A 1 91 ? -9.421 1.997 5.954 1.00 91.81 91 ALA A C 1
ATOM 737 O O . ALA A 1 91 ? -9.759 2.040 7.136 1.00 91.81 91 ALA A O 1
ATOM 738 N N . ILE A 1 92 ? -8.434 2.757 5.468 1.00 92.00 92 ILE A N 1
ATOM 739 C CA . ILE A 1 92 ? -7.646 3.690 6.287 1.00 92.00 92 ILE A CA 1
ATOM 740 C C . ILE A 1 92 ? -8.527 4.820 6.829 1.00 92.00 92 ILE A C 1
ATOM 742 O O . ILE A 1 92 ? -8.419 5.161 8.004 1.00 92.00 92 ILE A O 1
ATOM 746 N N . LEU A 1 93 ? -9.427 5.373 6.012 1.00 92.62 93 LEU A N 1
ATOM 747 C CA . LEU A 1 93 ? -10.374 6.401 6.449 1.00 92.62 93 LEU A CA 1
ATOM 748 C C . LEU A 1 93 ? -11.332 5.868 7.516 1.00 92.62 93 LEU A C 1
ATOM 750 O O . LEU A 1 93 ? -11.589 6.555 8.499 1.00 92.62 93 LEU A O 1
ATOM 754 N N . TRP A 1 94 ? -11.831 4.640 7.363 1.00 91.69 94 TRP A N 1
ATOM 755 C CA . TRP A 1 94 ? -12.682 4.027 8.382 1.00 91.69 94 TRP A CA 1
ATOM 756 C C . TRP A 1 94 ? -11.921 3.838 9.697 1.00 91.69 94 TRP A C 1
ATOM 758 O O . TRP A 1 94 ? -12.418 4.217 10.757 1.00 91.69 94 TRP A O 1
ATOM 768 N N . ILE A 1 95 ? -10.693 3.322 9.635 1.00 91.06 95 ILE A N 1
ATOM 769 C CA . ILE A 1 95 ? -9.823 3.215 10.807 1.00 91.06 95 ILE A CA 1
ATOM 770 C C . ILE A 1 95 ? -9.660 4.589 11.470 1.00 91.06 95 ILE A C 1
ATOM 772 O O . ILE A 1 95 ? -9.939 4.714 12.659 1.00 91.06 95 ILE A O 1
ATOM 776 N N . LEU A 1 96 ? -9.316 5.621 10.696 1.00 91.56 96 LEU A N 1
ATOM 777 C CA . LEU A 1 96 ? -9.117 6.983 11.191 1.00 91.56 96 LEU A CA 1
ATOM 778 C C . LEU A 1 96 ? -10.372 7.549 11.875 1.00 91.56 96 LEU A C 1
ATOM 780 O O . LEU A 1 96 ? -1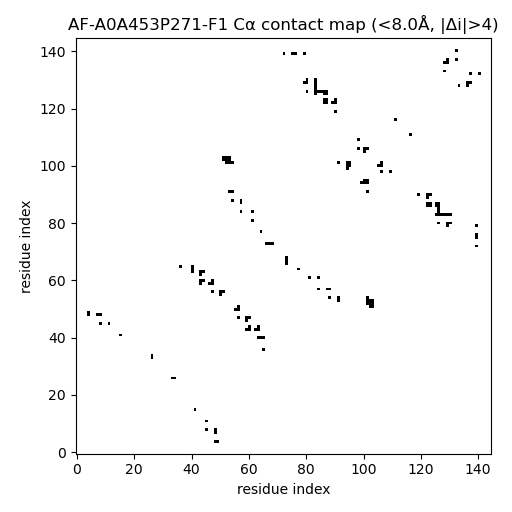0.259 8.180 12.921 1.00 91.56 96 LEU A O 1
ATOM 784 N N . LEU A 1 97 ? -11.567 7.299 11.332 1.00 90.50 97 LEU A N 1
ATOM 785 C CA . LEU A 1 97 ? -12.831 7.722 11.948 1.00 90.50 97 LEU A CA 1
ATOM 786 C C . LEU A 1 97 ? -13.124 6.994 13.268 1.00 90.50 97 LEU A C 1
ATOM 788 O O . LEU A 1 97 ? -13.785 7.552 14.140 1.00 90.50 97 LEU A O 1
ATOM 792 N N . GLN A 1 98 ? -12.657 5.753 13.414 1.00 87.94 98 GLN A N 1
ATOM 793 C CA . GLN A 1 98 ? -12.914 4.925 14.591 1.00 87.94 98 GLN A CA 1
ATOM 794 C C . GLN A 1 98 ? -11.910 5.181 15.723 1.00 87.94 98 GLN A C 1
ATOM 796 O O . GLN A 1 98 ? -12.300 5.198 16.888 1.00 87.94 98 GLN A O 1
ATOM 801 N N . THR A 1 99 ? -10.624 5.321 15.398 1.00 87.44 99 THR A N 1
ATOM 802 C CA . THR A 1 99 ? -9.526 5.418 16.375 1.00 87.44 99 THR A CA 1
ATOM 803 C C . THR A 1 99 ? -9.004 6.841 16.550 1.00 87.44 99 THR A C 1
ATOM 805 O O . THR A 1 99 ? -8.312 7.117 17.526 1.00 87.44 99 THR A O 1
ATOM 808 N N . GLY A 1 100 ? -9.296 7.746 15.610 1.00 87.25 100 GLY A N 1
ATOM 809 C CA . GLY A 1 100 ? -8.764 9.111 15.589 1.00 87.25 100 GLY A CA 1
ATOM 810 C C . GLY A 1 100 ? -7.276 9.205 15.233 1.00 87.25 100 GLY A C 1
ATOM 811 O O . GLY A 1 100 ? -6.724 10.301 15.224 1.00 87.25 100 GLY A O 1
ATOM 812 N N . THR A 1 101 ? -6.616 8.081 14.937 1.00 87.81 101 THR A N 1
ATOM 813 C CA . THR A 1 101 ? -5.185 8.022 14.617 1.00 87.81 101 THR A CA 1
ATOM 814 C C . THR A 1 101 ? -4.890 6.962 13.561 1.00 87.81 101 THR A C 1
ATOM 816 O O . THR A 1 101 ? -5.583 5.948 13.458 1.00 87.81 101 THR A O 1
ATOM 819 N N . THR A 1 102 ? -3.836 7.187 12.783 1.00 87.56 102 THR A N 1
ATOM 820 C CA . THR A 1 102 ? -3.274 6.206 11.846 1.00 87.56 102 THR A CA 1
ATOM 821 C C . THR A 1 102 ? -2.002 5.557 12.374 1.00 87.56 102 THR A C 1
ATOM 823 O O . THR A 1 102 ? -1.427 4.735 11.673 1.00 87.56 102 THR A O 1
ATOM 826 N N . ASP A 1 103 ? -1.563 5.880 13.589 1.00 87.62 103 ASP A N 1
ATOM 827 C CA . ASP A 1 103 ? -0.342 5.294 14.132 1.00 87.62 103 ASP A CA 1
ATOM 828 C C . ASP A 1 103 ? -0.515 3.782 14.335 1.00 87.62 103 ASP A C 1
ATOM 830 O O . ASP A 1 103 ? -1.413 3.312 15.044 1.00 87.62 103 ASP A O 1
ATOM 834 N N . LEU A 1 104 ? 0.359 3.003 13.698 1.00 85.62 104 LEU A N 1
ATOM 835 C CA . LEU A 1 104 ? 0.268 1.548 13.707 1.00 85.62 104 LEU A CA 1
ATOM 836 C C . LEU A 1 104 ? 0.532 0.941 15.091 1.00 85.62 104 LEU A C 1
ATOM 838 O O . LEU A 1 104 ? -0.036 -0.101 15.405 1.00 85.62 104 LEU A O 1
ATOM 842 N N . GLN A 1 105 ? 1.337 1.577 15.944 1.00 86.44 105 GLN A N 1
ATOM 843 C CA . GLN A 1 105 ? 1.574 1.106 17.312 1.00 86.44 105 GLN A CA 1
ATOM 844 C C . GLN A 1 105 ? 0.305 1.216 18.156 1.00 86.44 105 GLN A C 1
ATOM 846 O O . GLN A 1 105 ? -0.004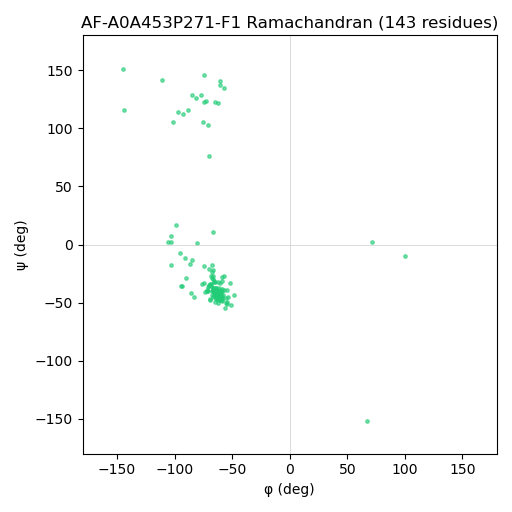 0.303 18.921 1.00 86.44 105 GLN A O 1
ATOM 851 N N . ILE A 1 106 ? -0.457 2.296 17.968 1.00 84.94 106 ILE A N 1
ATOM 852 C CA . ILE A 1 106 ? -1.747 2.497 18.636 1.00 84.94 106 ILE A CA 1
ATOM 853 C C . ILE A 1 106 ? -2.799 1.543 18.056 1.00 84.94 106 ILE A C 1
ATOM 855 O O . ILE A 1 106 ? -3.583 0.940 18.787 1.00 84.94 106 ILE A O 1
ATOM 859 N N . LEU A 1 107 ? -2.793 1.334 16.740 1.00 85.56 107 LEU A N 1
ATOM 860 C CA . LEU A 1 107 ? -3.728 0.418 16.084 1.00 85.56 107 LEU A CA 1
ATOM 861 C C . LEU A 1 107 ? -3.570 -1.035 16.536 1.00 85.56 107 LEU A C 1
ATOM 863 O O . LEU A 1 107 ? -4.563 -1.753 16.609 1.00 85.56 107 LEU A O 1
ATOM 867 N N . LEU A 1 108 ? -2.351 -1.460 16.877 1.00 85.25 108 LEU A N 1
ATOM 868 C CA . LEU A 1 108 ? -2.079 -2.807 17.386 1.00 85.25 108 LEU A CA 1
ATOM 869 C C . LEU A 1 108 ? -2.663 -3.064 18.780 1.00 85.25 108 LEU A C 1
ATOM 871 O O . LEU A 1 108 ? -2.932 -4.215 19.114 1.00 85.25 108 LEU A O 1
ATOM 875 N N . THR A 1 109 ? -2.843 -2.022 19.593 1.00 86.19 109 THR A N 1
ATOM 876 C CA . THR A 1 109 ? -3.438 -2.133 20.934 1.00 86.19 109 THR A CA 1
ATOM 877 C C . THR A 1 109 ? -4.936 -1.845 20.936 1.00 86.19 109 THR A C 1
ATOM 879 O O . THR A 1 109 ? -5.599 -2.038 21.953 1.00 86.19 109 THR A O 1
ATOM 882 N N . THR A 1 110 ? -5.485 -1.401 19.804 1.00 85.44 110 THR A N 1
ATOM 883 C CA . THR A 1 110 ? -6.902 -1.075 19.684 1.00 85.44 110 THR A CA 1
ATOM 884 C C . THR A 1 110 ? -7.716 -2.325 19.362 1.00 85.44 110 THR A C 1
ATOM 886 O O . THR A 1 110 ? -7.440 -3.038 18.396 1.00 85.44 110 THR A O 1
ATOM 889 N N . GLU A 1 111 ? -8.769 -2.578 20.136 1.00 83.75 111 GLU A N 1
ATOM 890 C CA . GLU A 1 111 ? -9.654 -3.711 19.884 1.00 83.75 111 GLU A CA 1
ATOM 891 C C . GLU A 1 111 ? -10.689 -3.396 18.796 1.00 83.75 111 GLU A C 1
ATOM 893 O O . GLU A 1 111 ? -11.474 -2.445 18.870 1.00 83.75 111 GLU A O 1
ATOM 898 N N . PHE A 1 112 ? -10.731 -4.253 17.779 1.00 85.06 112 PHE A N 1
ATOM 899 C CA . PHE A 1 112 ? -11.734 -4.217 16.722 1.00 85.06 112 PHE A CA 1
ATOM 900 C C . PHE A 1 112 ? -12.656 -5.432 16.846 1.00 85.06 112 PHE A C 1
ATOM 902 O O . PHE A 1 112 ? -12.203 -6.539 17.111 1.00 85.06 112 PHE A O 1
ATOM 909 N N . SER A 1 113 ? -13.954 -5.245 16.592 1.00 90.31 113 SER A N 1
ATOM 910 C CA . SER A 1 113 ? -14.886 -6.371 16.453 1.00 90.31 113 SER A CA 1
ATOM 911 C C . SER A 1 113 ? -14.456 -7.268 15.289 1.00 90.31 113 SER A C 1
ATOM 913 O O . SER A 1 113 ? -14.090 -6.750 14.232 1.00 90.31 113 SER A O 1
ATOM 915 N N . GLU A 1 114 ? -14.577 -8.587 15.445 1.00 89.94 114 GLU A N 1
ATOM 916 C CA . GLU A 1 114 ? -14.209 -9.587 14.427 1.00 89.94 114 GLU A CA 1
ATOM 917 C C . GLU A 1 114 ? -14.776 -9.264 13.037 1.00 89.94 114 GLU A C 1
ATOM 919 O O . GLU A 1 114 ? -14.065 -9.303 12.034 1.00 89.94 114 GLU A O 1
ATOM 924 N N . ARG A 1 115 ? -16.046 -8.840 12.965 1.00 90.56 115 ARG A N 1
ATOM 925 C CA . ARG A 1 115 ? -16.688 -8.464 11.693 1.00 90.56 115 ARG A CA 1
ATOM 926 C C . ARG A 1 115 ? -15.975 -7.298 11.007 1.00 90.56 115 ARG A C 1
ATOM 928 O O . ARG A 1 115 ? -15.830 -7.299 9.788 1.00 90.56 115 ARG A O 1
ATOM 935 N N . ARG A 1 116 ? -15.524 -6.304 11.782 1.00 88.62 116 ARG A N 1
ATOM 936 C CA . ARG A 1 116 ? -14.784 -5.147 11.256 1.00 88.62 116 ARG A CA 1
ATOM 937 C C . ARG A 1 116 ? -13.374 -5.541 10.831 1.00 88.62 116 ARG A C 1
ATOM 939 O O . ARG A 1 116 ? -12.930 -5.090 9.783 1.00 88.62 116 ARG A O 1
ATOM 946 N N . GLN A 1 117 ? -12.705 -6.408 11.591 1.00 89.69 117 GLN A N 1
ATOM 947 C CA . GLN A 1 117 ? -11.380 -6.918 11.228 1.00 89.69 117 GLN A CA 1
ATOM 948 C C . GLN A 1 117 ? -11.407 -7.641 9.881 1.00 89.69 117 GLN A C 1
ATOM 950 O O . GLN A 1 117 ? -10.568 -7.361 9.031 1.00 89.69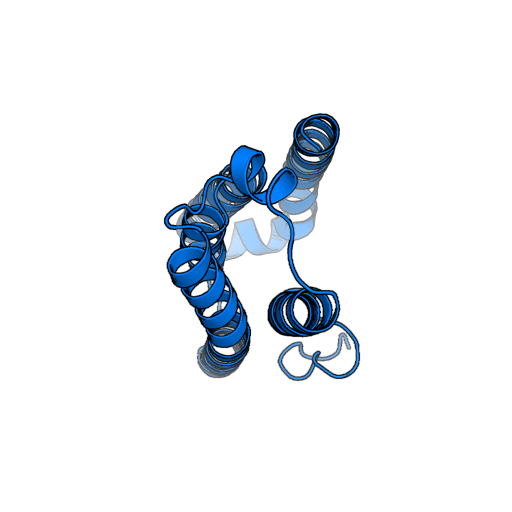 117 GLN A O 1
ATOM 955 N N . ILE A 1 118 ? -12.404 -8.503 9.651 1.00 92.06 118 ILE A N 1
ATOM 956 C CA . ILE A 1 118 ? -12.558 -9.225 8.380 1.00 92.06 118 ILE A CA 1
ATOM 957 C C . ILE A 1 118 ? -12.786 -8.247 7.220 1.00 92.06 118 ILE A C 1
ATOM 959 O O . ILE A 1 118 ? -12.138 -8.368 6.185 1.00 92.06 118 ILE A O 1
ATOM 963 N N . LEU A 1 119 ? -13.660 -7.249 7.387 1.00 91.88 119 LEU A N 1
ATOM 964 C CA . LEU A 1 119 ? -13.922 -6.246 6.346 1.00 91.88 119 LEU A CA 1
ATOM 965 C C . LEU A 1 119 ? -12.679 -5.414 6.006 1.00 91.88 119 LEU A C 1
ATOM 967 O O . LEU A 1 119 ? -12.363 -5.239 4.829 1.00 91.88 119 LEU A O 1
ATOM 971 N N . LEU A 1 120 ? -11.959 -4.934 7.024 1.00 90.56 120 LEU A N 1
ATOM 972 C CA . LEU A 1 120 ? -10.709 -4.195 6.837 1.00 90.56 120 LEU A CA 1
ATOM 973 C C . LEU A 1 120 ? -9.664 -5.077 6.150 1.00 90.56 120 LEU A C 1
ATOM 975 O O . LEU A 1 120 ? -9.034 -4.646 5.187 1.00 90.56 120 LEU A O 1
ATOM 979 N N . TRP A 1 121 ? -9.530 -6.330 6.584 1.00 91.12 121 TRP A N 1
ATOM 980 C CA . TRP A 1 121 ? -8.614 -7.287 5.977 1.00 91.12 121 TRP A CA 1
ATOM 981 C C . TRP A 1 121 ? -8.924 -7.514 4.494 1.00 91.12 121 TRP A C 1
ATOM 983 O O . TRP A 1 121 ? -8.013 -7.431 3.676 1.00 91.12 121 TRP A O 1
ATOM 993 N N . ILE A 1 122 ? -10.195 -7.713 4.126 1.00 90.88 122 ILE A N 1
ATOM 994 C CA . ILE A 1 122 ? -10.611 -7.881 2.724 1.00 90.88 122 ILE A CA 1
ATOM 995 C C . ILE A 1 122 ? -10.281 -6.629 1.902 1.00 90.88 122 ILE A C 1
ATOM 997 O O . ILE A 1 122 ? -9.794 -6.752 0.780 1.00 90.88 122 ILE A O 1
ATOM 1001 N N . ALA A 1 123 ? -10.502 -5.429 2.444 1.00 90.81 123 ALA A N 1
ATOM 1002 C CA . ALA A 1 123 ? -10.206 -4.180 1.745 1.00 90.81 123 ALA A CA 1
ATOM 1003 C C . ALA A 1 123 ? -8.697 -3.988 1.490 1.00 90.81 123 ALA A C 1
ATOM 1005 O O . ALA A 1 123 ? -8.294 -3.646 0.376 1.00 90.81 123 ALA A O 1
ATOM 1006 N N . PHE A 1 124 ? -7.850 -4.277 2.486 1.00 89.12 124 PHE A N 1
ATOM 1007 C CA . PHE A 1 124 ? -6.393 -4.283 2.311 1.00 89.12 124 PHE A CA 1
ATOM 1008 C C . PHE A 1 124 ? -5.946 -5.379 1.337 1.00 89.12 124 PHE A C 1
ATOM 1010 O O . PHE A 1 124 ? -5.134 -5.124 0.447 1.00 89.12 124 PHE A O 1
ATOM 1017 N N . PHE A 1 125 ? -6.504 -6.583 1.464 1.00 88.06 125 PHE A N 1
ATOM 1018 C CA . PHE A 1 125 ? -6.199 -7.710 0.591 1.00 88.06 125 PHE A CA 1
ATOM 1019 C C . PHE A 1 125 ? -6.546 -7.407 -0.869 1.00 88.06 125 PHE A C 1
ATOM 1021 O O . PHE A 1 125 ? -5.730 -7.669 -1.745 1.00 88.06 125 PHE A O 1
ATOM 1028 N N . ALA A 1 126 ? -7.702 -6.797 -1.141 1.00 86.75 126 ALA A N 1
ATOM 1029 C CA . ALA A 1 126 ? -8.112 -6.412 -2.489 1.00 86.75 126 ALA A CA 1
ATOM 1030 C C . ALA A 1 126 ? -7.120 -5.431 -3.139 1.00 86.75 126 ALA A C 1
ATOM 1032 O O . ALA A 1 126 ? -6.727 -5.625 -4.288 1.00 86.75 126 ALA A O 1
ATOM 1033 N N . SER A 1 127 ? -6.650 -4.426 -2.393 1.00 86.31 127 SER A N 1
ATOM 1034 C CA . SER A 1 127 ? -5.620 -3.494 -2.873 1.00 86.31 127 SER A CA 1
ATOM 1035 C C . SER A 1 127 ? -4.294 -4.201 -3.174 1.00 86.31 127 SER A C 1
ATOM 1037 O O . SER A 1 127 ? -3.705 -4.021 -4.246 1.00 86.31 127 SER A O 1
ATOM 1039 N N . PHE A 1 128 ? -3.838 -5.079 -2.273 1.00 83.69 128 PHE A N 1
ATOM 1040 C CA . PHE A 1 128 ? -2.604 -5.837 -2.481 1.00 83.69 128 PHE A CA 1
ATOM 1041 C C . PHE A 1 128 ? -2.708 -6.869 -3.606 1.00 83.69 128 PHE A C 1
ATOM 1043 O O . PHE A 1 128 ? -1.734 -7.047 -4.328 1.00 83.69 128 PHE A O 1
ATOM 1050 N N . ALA A 1 129 ? -3.865 -7.500 -3.807 1.00 82.44 129 ALA A N 1
ATOM 1051 C CA . ALA A 1 129 ? -4.111 -8.449 -4.895 1.00 82.44 129 ALA A CA 1
ATOM 1052 C C . ALA A 1 129 ? -4.083 -7.790 -6.282 1.00 82.44 129 ALA A C 1
ATOM 1054 O O . ALA A 1 129 ? -3.869 -8.465 -7.287 1.00 82.44 129 ALA A O 1
ATOM 1055 N N . VAL A 1 130 ? -4.289 -6.471 -6.342 1.00 76.69 130 VAL A N 1
ATOM 1056 C CA . VAL A 1 130 ? -4.080 -5.689 -7.559 1.00 76.69 130 VAL A CA 1
ATOM 1057 C C . VAL A 1 130 ? -2.601 -5.311 -7.712 1.00 76.69 130 VAL A C 1
ATOM 1059 O O . VAL A 1 130 ? -2.027 -5.464 -8.781 1.00 76.69 130 VAL A O 1
ATOM 1062 N N . LYS A 1 131 ? -1.924 -4.839 -6.660 1.00 77.19 131 LYS A N 1
ATOM 1063 C CA . LYS A 1 131 ? -0.506 -4.435 -6.780 1.00 77.19 131 LYS A CA 1
ATOM 1064 C C . LYS A 1 131 ? 0.447 -5.618 -6.982 1.00 77.19 131 LYS A C 1
ATOM 1066 O O . LYS A 1 131 ? 1.438 -5.501 -7.703 1.00 77.19 131 LYS A O 1
ATOM 1071 N N . VAL A 1 132 ? 0.146 -6.754 -6.363 1.00 75.81 132 VAL A N 1
ATOM 1072 C CA . VAL A 1 132 ? 0.817 -8.039 -6.568 1.00 75.81 132 VAL A CA 1
ATOM 1073 C C . VAL A 1 132 ? -0.039 -8.814 -7.562 1.00 75.81 132 VAL A C 1
ATOM 1075 O O . VAL A 1 132 ? -1.157 -9.150 -7.199 1.00 75.81 132 VAL A O 1
ATOM 1078 N N . PRO A 1 133 ? 0.427 -9.115 -8.789 1.00 62.69 133 PRO A N 1
ATOM 1079 C CA . PRO A 1 133 ? -0.393 -9.746 -9.825 1.00 62.69 133 PRO A CA 1
ATOM 1080 C C . PRO A 1 133 ? -0.715 -11.211 -9.480 1.00 62.69 133 PRO A C 1
ATOM 1082 O O . PRO A 1 133 ? -0.123 -12.151 -10.030 1.00 62.69 133 PRO A O 1
ATOM 1085 N N . MET A 1 134 ? -1.652 -11.391 -8.550 1.00 71.31 134 MET A N 1
ATOM 1086 C CA . MET A 1 134 ? -2.251 -12.659 -8.158 1.00 71.31 134 MET A CA 1
ATOM 1087 C C . MET A 1 134 ? -3.229 -13.099 -9.248 1.00 71.31 134 MET A C 1
ATOM 1089 O O . MET A 1 134 ? -3.884 -12.279 -9.888 1.00 71.31 134 MET A O 1
ATOM 1093 N N . VAL A 1 135 ? -3.339 -14.402 -9.482 1.00 62.25 135 VAL A N 1
ATOM 1094 C CA . VAL A 1 135 ? -4.370 -14.960 -10.369 1.00 62.25 135 VAL A CA 1
ATOM 1095 C C . VAL A 1 135 ? -5.703 -14.853 -9.617 1.00 62.25 135 VAL A C 1
ATOM 1097 O O . VAL A 1 135 ? -5.748 -15.337 -8.486 1.00 62.25 135 VAL A O 1
ATOM 1100 N N . PRO A 1 136 ? -6.764 -14.202 -10.146 1.00 61.84 136 PRO A N 1
ATOM 1101 C CA . PRO A 1 136 ? -7.071 -13.880 -11.552 1.00 61.84 136 PRO A CA 1
ATOM 1102 C C . PRO A 1 136 ? -6.836 -12.416 -11.999 1.00 61.84 136 PRO A C 1
ATOM 1104 O O . PRO A 1 136 ? -7.195 -12.045 -13.111 1.00 61.84 136 PRO A O 1
ATOM 1107 N N . VAL A 1 137 ? -6.244 -11.562 -11.165 1.00 65.69 137 VAL A N 1
ATOM 1108 C CA . VAL A 1 137 ? -6.150 -10.101 -11.369 1.00 65.69 137 VAL A CA 1
ATOM 1109 C C . VAL A 1 137 ? -5.019 -9.687 -12.333 1.00 65.69 137 VAL A C 1
ATOM 1111 O O . VAL A 1 137 ? -4.853 -8.516 -12.633 1.00 65.69 137 VAL A O 1
ATOM 1114 N N . ARG A 1 138 ? -4.256 -10.628 -12.904 1.00 62.25 138 ARG A N 1
ATOM 1115 C CA . ARG A 1 138 ? -3.084 -10.379 -13.782 1.00 62.25 138 ARG A CA 1
ATOM 1116 C C . ARG A 1 138 ? -3.405 -9.724 -15.149 1.00 62.25 138 ARG A C 1
ATOM 1118 O O . ARG A 1 138 ? -2.538 -9.618 -16.004 1.00 62.25 138 ARG A O 1
ATOM 1125 N N . ILE A 1 139 ? -4.620 -9.240 -15.372 1.00 65.06 139 ILE A N 1
ATOM 1126 C CA . ILE A 1 139 ? -5.173 -8.885 -16.691 1.00 65.06 139 ILE A CA 1
ATOM 1127 C C . ILE A 1 139 ? -4.352 -7.803 -17.434 1.00 65.06 139 ILE A C 1
ATOM 1129 O O . ILE A 1 139 ? -4.328 -7.788 -18.661 1.00 65.06 139 ILE A O 1
ATOM 1133 N N . TRP A 1 140 ? -3.643 -6.914 -16.725 1.00 63.91 140 TRP A N 1
ATOM 1134 C CA . TRP A 1 140 ? -2.787 -5.885 -17.346 1.00 63.91 140 TRP A CA 1
ATOM 1135 C C . TRP A 1 140 ? -1.369 -6.352 -17.700 1.00 63.91 140 TRP A C 1
ATOM 1137 O O . TRP A 1 140 ? -0.646 -5.618 -18.378 1.00 63.91 140 TRP A O 1
ATOM 1147 N N . LEU A 1 141 ? -0.921 -7.509 -17.203 1.00 57.53 141 LEU A N 1
ATOM 1148 C CA . LEU A 1 141 ? 0.414 -8.019 -17.496 1.00 57.53 141 LEU A CA 1
ATOM 1149 C C . LEU A 1 141 ? 0.337 -8.851 -18.786 1.00 57.53 141 LEU A C 1
ATOM 1151 O O . LEU A 1 141 ? -0.336 -9.882 -18.781 1.00 57.53 141 LEU A O 1
ATOM 1155 N N . PRO A 1 142 ? 1.002 -8.443 -19.883 1.00 57.50 142 PRO A N 1
ATOM 1156 C CA . PRO A 1 142 ? 1.047 -9.267 -21.084 1.00 57.50 142 PRO A CA 1
ATOM 1157 C C . PRO A 1 142 ? 1.708 -10.610 -20.761 1.00 57.50 142 PRO A C 1
ATOM 1159 O O . PRO A 1 142 ? 2.706 -10.645 -20.033 1.00 57.50 142 PRO A O 1
ATOM 1162 N N . GLU A 1 143 ? 1.145 -11.703 -21.283 1.00 55.72 143 GLU A N 1
ATOM 1163 C CA . GLU A 1 143 ? 1.740 -13.029 -21.122 1.00 55.72 143 GLU A CA 1
ATOM 1164 C C . GLU A 1 143 ? 3.174 -13.018 -21.671 1.00 55.72 143 GLU A C 1
ATOM 1166 O O . GLU A 1 143 ? 3.417 -12.440 -22.739 1.00 55.72 143 GLU A O 1
ATOM 1171 N N . PRO A 1 144 ? 4.147 -13.597 -20.945 1.00 50.25 144 PRO A N 1
ATOM 1172 C CA . PRO A 1 144 ? 5.449 -13.841 -21.536 1.00 50.25 144 PRO A CA 1
ATOM 1173 C C . PRO A 1 144 ? 5.260 -14.821 -22.702 1.00 50.25 144 PRO A C 1
ATOM 1175 O O . PRO A 1 144 ? 4.721 -15.908 -22.501 1.00 50.25 144 PRO A O 1
ATOM 1178 N N . MET A 1 145 ? 5.660 -14.402 -23.908 1.00 37.91 145 MET A N 1
ATOM 1179 C CA . MET A 1 145 ? 5.879 -15.313 -25.039 1.00 37.91 145 MET A CA 1
ATOM 1180 C C . MET A 1 145 ? 7.028 -16.271 -24.734 1.00 37.91 145 MET A C 1
ATOM 1182 O O . MET A 1 145 ? 7.986 -15.824 -24.056 1.00 37.91 145 MET A O 1
#

Mean predicted aligned error: 8.83 Å

InterPro domains:
  IPR001750 NADH:quinone oxidoreductase/Mrp antiporter, transmembrane domain [PF00361] (56-143)
  IPR003918 NADH:ubiquinone oxidoreductase [PTHR43507] (13-143)

pLDDT: mean 77.38, std 12.02, range [37.91, 92.62]

Secondary structure (DSSP, 8-state):
-TTTHHHHHHHHHHHHHHHHHHTHHHHHHHHHHHHHHHHHHHHHHHHHHH--SHHHHHHHHHH-----S-HHHHHHHHHHHHHHHHHHHHHHHHHHHHHS---HHHHHHS---HHHHHHHHHHHHHHHHHHTT-TTTGGGSPPP-

Solvent-accessible surface area (backbone atoms only — not comparable to full-atom values): 8302 Å² total; per-residue (Å²): 115,81,79,52,44,62,54,55,51,51,52,51,66,60,45,55,65,54,54,53,64,76,39,47,72,56,53,75,70,55,51,70,65,52,54,53,54,49,52,54,36,53,53,36,54,55,51,37,59,68,48,66,34,60,66,60,27,50,58,40,59,71,67,43,79,74,76,82,88,46,75,70,58,38,51,48,43,50,51,50,47,51,60,20,42,53,40,33,51,53,40,51,52,51,46,32,74,73,68,74,50,57,49,47,76,60,54,72,74,52,91,68,57,68,73,56,50,51,52,42,48,50,28,45,47,51,21,48,39,46,74,44,70,39,90,86,59,38,80,69,59,78,78,86,127

Organism: Aegilops tauschii subsp. strangulata (NCBI:txid200361)

Nearest PDB structures (foldseek):
  7aqq-assembly1_M  TM=8.678E-01  e=1.019E-10  Arabidopsis thaliana
  8e73-assembly1_4M  TM=8.581E-01  e=2.965E-10  Vigna radiata
  8bpx-assembly1_M  TM=8.661E-01  e=7.749E-10  Arabidopsis thaliana
  7zmh-assembly1_4  TM=8.899E-01  e=9.241E-05  Thermochaetoides thermophila DSM 1495
  8gym-assembly1_n4  TM=8.863E-01  e=4.312E-03  Tetrahymena thermophila SB210

Radius of gyration: 17.56 Å; Cα contacts (8 Å, |Δi|>4): 93; chains: 1; bounding box: 40×25×46 Å

Foldseek 3Di:
DVVVLVVVLVVLVVVLVVVCVVCVVVCVVPDPVVVVLSVVLSVLVNVLSPDQFLVVNLVSVLVNDDDPDDPVLSVVLNVLLVVLSVLLVVLQVVVCVVQVDRGNVSVVVDDDDPVNVVSSVVSNVSNVCSVPVDPPNVVSPDDDD

Sequence (145 aa):
MVMVLPQLLFLLLWLVPNQVTLKSKL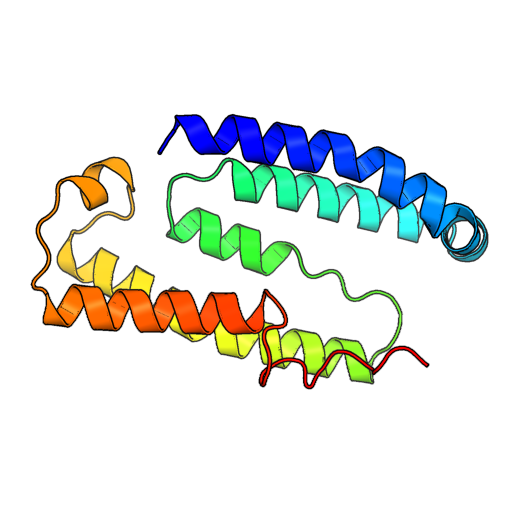VRSFGKEYITAFLIREFLMIAVSCMLDPLLFYVLSESVPIPMLKIKAAYQFFLYTLLGSVFMLLAILWILLQTGTTDLQILLTTEFSERRQILLWIAFFASFAVKVPMVPVRIWLPEPM